Protein AF-A0AB38J8Q4-F1 (afdb_monomer_lite)

pLDDT: mean 81.83, std 15.26, range [42.69, 96.56]

Structure (mmCIF, N/CA/C/O backbone):
data_AF-A0AB38J8Q4-F1
#
_entry.id   AF-A0AB38J8Q4-F1
#
loop_
_atom_site.group_PDB
_atom_site.id
_atom_site.type_symbol
_atom_site.label_atom_id
_atom_site.label_alt_id
_atom_site.label_comp_id
_atom_site.label_asym_id
_atom_site.label_entity_id
_atom_site.label_seq_id
_ato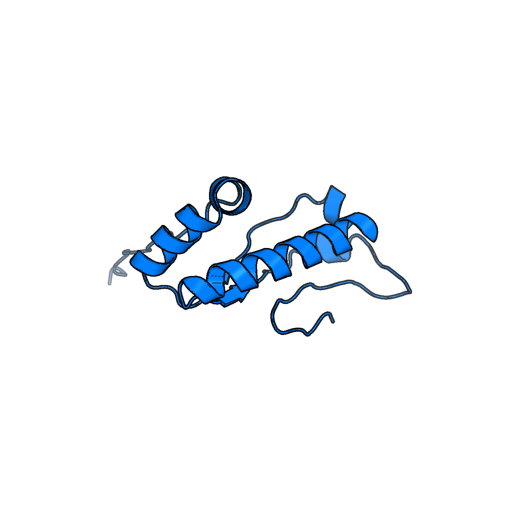m_site.pdbx_PDB_ins_code
_atom_site.Cartn_x
_atom_site.Cartn_y
_atom_site.Cartn_z
_atom_site.occupancy
_atom_site.B_iso_or_equiv
_atom_site.auth_seq_id
_atom_site.auth_comp_id
_atom_site.auth_asym_id
_atom_site.auth_atom_id
_atom_site.pdbx_PDB_model_num
ATOM 1 N N . MET A 1 1 ? -22.258 29.127 -1.000 1.00 45.91 1 MET A N 1
ATOM 2 C CA . MET A 1 1 ? -22.391 27.799 -0.369 1.00 45.91 1 MET A CA 1
ATOM 3 C C . MET A 1 1 ? -20.975 27.291 -0.138 1.00 45.91 1 MET A C 1
ATOM 5 O O . MET A 1 1 ? -20.282 27.046 -1.113 1.00 45.91 1 MET A O 1
ATOM 9 N N . ALA A 1 2 ? -20.493 27.307 1.106 1.00 46.28 2 ALA A N 1
ATOM 10 C CA . ALA A 1 2 ? -19.148 26.841 1.448 1.00 46.28 2 ALA A CA 1
ATOM 11 C C . ALA A 1 2 ? -19.203 25.328 1.688 1.00 46.28 2 ALA A C 1
ATOM 13 O O . ALA A 1 2 ? -20.096 24.864 2.397 1.00 46.28 2 ALA A O 1
ATOM 14 N N . LEU A 1 3 ? -18.298 24.567 1.073 1.00 42.69 3 LEU A N 1
ATOM 15 C CA . LEU A 1 3 ? -18.149 23.148 1.389 1.00 42.69 3 LEU A CA 1
ATOM 16 C C . LEU A 1 3 ? -17.644 23.026 2.838 1.00 42.69 3 LEU A C 1
ATOM 18 O O . LEU A 1 3 ? -16.772 23.805 3.230 1.00 42.69 3 LEU A O 1
ATOM 22 N N . PRO A 1 4 ? -18.165 22.094 3.652 1.00 49.19 4 PRO A N 1
ATOM 23 C CA . PRO A 1 4 ? -17.611 21.838 4.971 1.00 49.19 4 PRO A CA 1
ATOM 24 C C . PRO A 1 4 ? -16.248 21.156 4.802 1.00 49.19 4 PRO A C 1
ATOM 26 O O . PRO A 1 4 ? -16.168 19.956 4.555 1.00 49.19 4 PRO A O 1
ATOM 29 N N . THR A 1 5 ? -15.158 21.918 4.901 1.00 48.09 5 THR A N 1
ATOM 30 C CA . THR A 1 5 ? -13.800 21.368 4.804 1.00 48.09 5 THR A CA 1
ATOM 31 C C . THR A 1 5 ? -13.376 20.778 6.145 1.00 48.09 5 THR A C 1
ATOM 33 O O . THR A 1 5 ? -12.544 21.332 6.854 1.00 48.09 5 THR A O 1
ATOM 36 N N . ALA A 1 6 ? -13.943 19.630 6.501 1.00 45.16 6 ALA A N 1
ATOM 37 C CA . ALA A 1 6 ? -13.223 18.666 7.320 1.00 45.16 6 ALA A CA 1
ATOM 38 C C . ALA A 1 6 ? -12.622 17.633 6.361 1.00 45.16 6 ALA A C 1
ATOM 40 O O . ALA A 1 6 ? -13.117 16.517 6.238 1.00 45.16 6 ALA A O 1
ATOM 41 N N . SER A 1 7 ? -11.584 18.022 5.614 1.00 43.97 7 SER A N 1
ATOM 42 C CA . SER A 1 7 ? -10.724 17.024 4.985 1.00 43.97 7 SER A CA 1
ATOM 43 C C . SER A 1 7 ? -9.886 16.407 6.099 1.00 43.97 7 SER A C 1
ATOM 45 O O . SER A 1 7 ? -8.936 17.027 6.580 1.00 43.97 7 SER A O 1
ATOM 47 N N . LEU A 1 8 ? -10.244 15.208 6.549 1.00 47.59 8 LEU A N 1
ATOM 48 C CA . LEU A 1 8 ? -9.331 14.415 7.357 1.00 47.59 8 LEU A CA 1
ATOM 49 C C . LEU A 1 8 ? -8.223 13.940 6.407 1.00 47.59 8 LEU A C 1
ATOM 51 O O . LEU A 1 8 ? -8.411 12.982 5.662 1.00 47.59 8 LEU A O 1
ATOM 55 N N . GLN A 1 9 ? -7.090 14.648 6.364 1.00 48.09 9 GLN A N 1
ATOM 56 C CA . GLN A 1 9 ? -5.886 14.121 5.720 1.00 48.09 9 GLN A CA 1
ATOM 57 C C . GLN A 1 9 ? -5.338 12.995 6.596 1.00 48.09 9 GLN A C 1
ATOM 59 O O . GLN A 1 9 ? -4.452 13.198 7.424 1.00 48.09 9 GLN A O 1
ATOM 64 N N . LEU A 1 10 ? -5.893 11.800 6.421 1.00 56.97 10 LEU A N 1
ATOM 65 C CA . LEU A 1 10 ? -5.355 10.586 7.006 1.00 56.97 10 LEU A CA 1
ATOM 66 C C . LEU A 1 10 ? -4.240 10.074 6.093 1.00 56.97 10 LEU A C 1
ATOM 68 O O . LEU A 1 10 ? -4.458 9.250 5.213 1.00 56.97 10 LEU A O 1
ATOM 72 N N . SER A 1 11 ? -3.052 10.648 6.251 1.00 59.28 11 SER A N 1
ATOM 73 C CA . SER A 1 11 ? -1.863 10.167 5.546 1.00 59.28 11 SER A CA 1
ATOM 74 C C . SER A 1 11 ? -1.321 8.981 6.329 1.00 59.28 11 SER A C 1
ATOM 76 O O . SER A 1 11 ?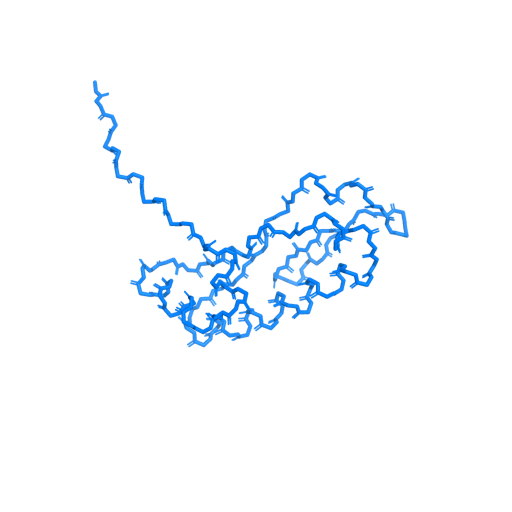 -1.023 9.146 7.510 1.00 59.28 11 SER A O 1
ATOM 78 N N . THR A 1 12 ? -1.155 7.818 5.704 1.00 64.88 12 THR A N 1
ATOM 79 C CA . THR A 1 12 ? -0.342 6.743 6.281 1.00 64.88 12 THR A CA 1
ATOM 80 C C . THR A 1 12 ? 1.123 7.171 6.149 1.00 64.88 12 THR A C 1
ATOM 82 O O . THR A 1 12 ? 1.621 7.262 5.023 1.00 64.88 12 THR A O 1
ATOM 85 N N . PRO A 1 13 ? 1.835 7.518 7.239 1.00 75.31 13 PRO A N 1
ATOM 86 C CA . PRO A 1 13 ? 3.221 7.943 7.116 1.00 75.31 13 PRO A CA 1
ATOM 87 C C . PRO A 1 13 ? 4.046 6.722 6.704 1.00 75.31 13 PRO A C 1
ATOM 89 O O . PRO A 1 13 ? 4.140 5.760 7.464 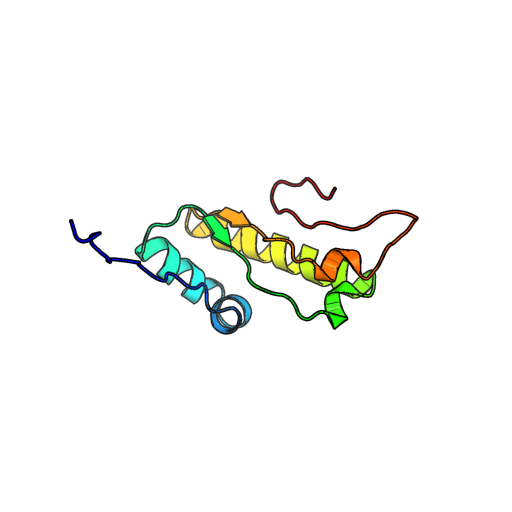1.00 75.31 13 PRO A O 1
ATOM 92 N N . ALA A 1 14 ? 4.630 6.755 5.502 1.00 77.19 14 ALA A N 1
ATOM 93 C CA . ALA A 1 14 ? 5.394 5.637 4.939 1.00 77.19 14 ALA A CA 1
ATOM 94 C C . ALA A 1 14 ? 6.476 5.124 5.897 1.00 77.19 14 ALA A C 1
ATOM 96 O O . ALA A 1 14 ? 6.633 3.918 6.083 1.00 77.19 14 ALA A O 1
ATOM 97 N N . THR A 1 15 ? 7.175 6.055 6.547 1.00 80.75 15 THR A N 1
ATOM 98 C CA . THR A 1 15 ? 8.197 5.766 7.554 1.00 80.75 15 THR A CA 1
ATOM 99 C C . THR A 1 15 ? 7.612 5.049 8.767 1.00 80.75 15 THR A C 1
ATOM 101 O O . THR A 1 15 ? 8.107 3.991 9.124 1.00 80.75 15 THR A O 1
ATOM 104 N N . GLU A 1 16 ? 6.519 5.550 9.350 1.00 86.00 16 GLU A N 1
ATOM 105 C CA . GLU A 1 16 ? 5.892 4.932 10.530 1.00 86.00 16 GLU A CA 1
ATOM 106 C C . GLU A 1 16 ? 5.368 3.524 10.213 1.00 86.00 16 GLU A C 1
ATOM 108 O O . GLU A 1 16 ? 5.558 2.602 10.998 1.00 86.00 16 GLU A O 1
ATOM 113 N N . LEU A 1 17 ? 4.732 3.334 9.052 1.00 88.06 17 LEU A N 1
ATOM 114 C CA . LEU A 1 17 ? 4.255 2.017 8.626 1.00 88.06 17 LEU A CA 1
ATOM 115 C C . LEU A 1 17 ? 5.409 1.028 8.407 1.00 88.06 17 LEU A C 1
ATOM 117 O O . LEU A 1 17 ? 5.269 -0.148 8.726 1.00 88.06 17 LEU A O 1
ATOM 121 N N . SER A 1 18 ? 6.544 1.505 7.891 1.00 84.62 18 SER A N 1
ATOM 122 C CA . SER A 1 18 ? 7.709 0.662 7.605 1.00 84.62 18 SER A CA 1
ATOM 123 C C . SER A 1 18 ? 8.528 0.334 8.856 1.00 84.62 18 SER A C 1
ATOM 125 O O . SER A 1 18 ? 8.960 -0.801 9.027 1.00 84.62 18 SER A O 1
ATOM 127 N N . GLU A 1 19 ? 8.759 1.313 9.731 1.00 88.81 19 GLU A N 1
ATOM 128 C CA . GLU A 1 19 ? 9.607 1.165 10.922 1.00 88.81 19 GLU A CA 1
ATOM 129 C C . GLU A 1 19 ? 8.829 0.604 12.121 1.00 88.81 19 GLU A C 1
ATOM 131 O O . GLU A 1 19 ? 9.381 -0.129 12.946 1.00 88.81 19 GLU A O 1
ATOM 136 N N . HIS A 1 20 ? 7.534 0.920 12.218 1.00 91.19 20 HIS A N 1
ATOM 137 C CA . HIS A 1 20 ? 6.672 0.588 13.352 1.00 91.19 20 HIS A CA 1
ATOM 138 C C . HIS A 1 20 ? 5.293 0.061 12.902 1.00 91.19 20 HIS A C 1
ATOM 140 O O . HIS A 1 20 ? 4.262 0.612 13.301 1.00 91.19 20 HIS A O 1
ATOM 146 N N . PRO A 1 21 ? 5.230 -1.040 12.124 1.00 90.75 21 PRO A N 1
ATOM 147 C CA . PRO A 1 21 ? 3.994 -1.515 11.495 1.00 90.75 21 PRO A CA 1
ATOM 148 C C . PRO A 1 21 ? 2.861 -1.760 12.498 1.00 90.75 21 PRO A C 1
ATOM 150 O O . PRO A 1 21 ? 1.758 -1.264 12.296 1.00 90.75 21 PRO A O 1
ATOM 153 N N . ASN A 1 22 ? 3.133 -2.436 13.620 1.00 93.56 22 ASN A N 1
ATOM 154 C CA . ASN A 1 22 ? 2.120 -2.703 14.650 1.00 93.56 22 ASN A CA 1
ATOM 155 C C . ASN A 1 22 ? 1.525 -1.413 15.236 1.00 93.56 22 ASN A C 1
ATOM 157 O O . ASN A 1 22 ? 0.309 -1.260 15.274 1.00 93.56 22 ASN A O 1
ATOM 161 N N . GLY A 1 23 ? 2.373 -0.465 15.649 1.00 91.00 23 GLY A N 1
ATOM 162 C CA . GLY A 1 23 ? 1.910 0.803 16.222 1.00 91.00 23 GLY A CA 1
ATOM 163 C C . GLY A 1 23 ? 1.192 1.681 15.194 1.00 91.00 23 GLY A C 1
ATOM 164 O O . GLY A 1 23 ? 0.212 2.348 15.520 1.00 91.00 23 GLY A O 1
ATOM 165 N N . SER A 1 24 ? 1.640 1.657 13.936 1.00 91.00 24 SER A N 1
ATOM 166 C CA . SER A 1 24 ? 0.979 2.348 12.826 1.00 91.00 24 SER A CA 1
ATOM 167 C C . SER A 1 24 ? -0.416 1.781 12.551 1.00 91.00 24 SER A C 1
ATOM 169 O O . SER A 1 24 ? -1.381 2.534 12.406 1.00 91.00 24 SER A O 1
ATOM 171 N N . LEU A 1 25 ? -0.542 0.454 12.496 1.00 92.31 25 LEU A N 1
ATOM 172 C CA . LEU A 1 25 ? -1.798 -0.241 12.220 1.00 92.31 25 LEU A CA 1
ATOM 173 C C . LEU A 1 25 ? -2.783 -0.130 13.388 1.00 92.31 25 LEU A C 1
ATOM 175 O O . LEU A 1 25 ? -3.959 0.121 13.150 1.00 92.31 25 LEU A O 1
ATOM 179 N N . GLU A 1 26 ? -2.319 -0.194 14.636 1.00 93.06 26 GLU A N 1
ATOM 180 C CA . GLU A 1 26 ? -3.147 0.048 15.826 1.00 93.06 26 GLU A CA 1
ATOM 181 C C . GLU A 1 26 ? -3.754 1.464 15.826 1.00 93.06 26 GLU A C 1
ATOM 183 O O . GLU A 1 26 ? -4.962 1.648 16.028 1.00 93.06 26 GLU A O 1
ATOM 188 N N . LYS A 1 27 ? -2.933 2.485 15.539 1.00 90.56 27 LYS A N 1
ATOM 189 C CA . LYS A 1 27 ? -3.400 3.877 15.407 1.00 90.56 27 LYS A CA 1
ATOM 190 C C . LYS A 1 27 ? -4.431 4.006 14.292 1.00 90.56 27 LYS A C 1
ATOM 192 O O . LYS A 1 27 ? -5.446 4.673 14.474 1.00 90.56 27 LYS A O 1
ATOM 197 N N . GLN A 1 28 ? -4.188 3.364 13.151 1.00 89.56 28 GLN A N 1
ATOM 198 C CA . GLN A 1 28 ? -5.128 3.381 12.036 1.00 89.56 28 GLN A CA 1
ATOM 199 C C . GLN A 1 28 ? -6.436 2.689 12.417 1.00 89.56 28 GLN A C 1
ATOM 201 O O . GLN A 1 28 ? -7.477 3.318 12.280 1.00 89.56 28 GLN A O 1
ATOM 206 N N . ALA A 1 29 ? -6.405 1.497 13.014 1.00 91.62 29 ALA A N 1
ATOM 207 C CA . ALA A 1 29 ? -7.599 0.799 13.496 1.00 91.62 29 ALA A CA 1
ATOM 208 C C . ALA A 1 29 ? -8.440 1.658 14.456 1.00 91.62 29 ALA A C 1
ATOM 210 O O . ALA A 1 29 ? -9.667 1.638 14.393 1.00 91.62 29 ALA A O 1
ATOM 211 N N . THR A 1 30 ? -7.790 2.484 15.282 1.00 90.62 30 THR A N 1
ATOM 212 C CA . THR A 1 30 ? -8.467 3.431 16.185 1.00 90.62 30 THR A CA 1
ATOM 213 C C . THR A 1 30 ? -9.194 4.558 15.437 1.00 90.62 30 THR A C 1
ATOM 215 O O . THR A 1 30 ? -10.234 5.033 15.890 1.00 90.62 30 THR A O 1
ATOM 218 N N . ILE A 1 31 ? -8.665 4.999 14.292 1.00 88.69 31 ILE A N 1
ATOM 219 C CA . ILE A 1 31 ? -9.265 6.054 13.456 1.00 88.69 31 ILE A CA 1
ATOM 220 C C . ILE A 1 31 ? -10.441 5.508 12.627 1.00 88.69 31 ILE A C 1
ATOM 222 O O . ILE A 1 31 ? -11.370 6.252 12.312 1.00 88.69 31 ILE A O 1
ATOM 226 N N . GLY A 1 32 ? -10.429 4.208 12.322 1.00 86.06 32 GLY A N 1
ATOM 227 C CA . GLY A 1 32 ? -11.535 3.476 11.702 1.00 86.06 32 GLY A CA 1
ATOM 228 C C . GLY A 1 32 ? -11.545 3.315 10.169 1.00 86.06 32 GLY A C 1
ATOM 229 O O . GLY A 1 32 ? -12.638 3.117 9.632 1.00 86.06 32 GLY A O 1
ATOM 230 N N . PRO A 1 33 ? -10.422 3.373 9.418 1.00 88.44 33 PRO A N 1
ATOM 231 C CA . PRO A 1 33 ? -10.416 2.837 8.066 1.00 88.44 33 PRO A CA 1
ATOM 232 C C . PRO A 1 33 ? -10.567 1.309 8.110 1.00 88.44 33 PRO A C 1
ATOM 234 O O . PRO A 1 33 ? -10.208 0.660 9.088 1.00 88.44 33 PRO A O 1
ATOM 237 N N . THR A 1 34 ? -11.054 0.722 7.021 1.00 89.62 34 THR A N 1
ATOM 238 C CA . THR A 1 34 ? -11.047 -0.739 6.815 1.00 89.62 34 THR A CA 1
ATOM 239 C C . THR A 1 34 ? -9.831 -1.211 6.020 1.00 89.62 34 THR A C 1
ATOM 241 O O . THR A 1 34 ? -9.466 -2.386 6.076 1.00 89.62 34 THR A O 1
ATOM 244 N N . THR A 1 35 ? -9.213 -0.298 5.267 1.00 89.94 35 THR A N 1
ATOM 245 C CA . THR A 1 35 ? -8.088 -0.571 4.370 1.00 89.94 35 THR A CA 1
ATOM 246 C C . THR A 1 35 ? -7.007 0.482 4.556 1.00 89.94 35 THR A C 1
ATOM 248 O O . THR A 1 35 ? -7.284 1.682 4.518 1.00 89.94 35 THR A O 1
ATOM 251 N N . VAL A 1 36 ? -5.777 0.022 4.755 1.00 90.00 36 VAL A N 1
ATOM 252 C CA . VAL A 1 36 ? -4.565 0.834 4.854 1.00 90.00 36 VAL A CA 1
ATOM 253 C C . VAL A 1 36 ? -3.813 0.736 3.538 1.00 90.00 36 VAL A C 1
ATOM 255 O O . VAL A 1 36 ? -3.512 -0.359 3.078 1.00 90.00 36 VAL A O 1
ATOM 258 N N . ILE A 1 37 ? -3.484 1.872 2.931 1.00 88.12 37 ILE A N 1
ATOM 259 C CA . ILE A 1 37 ? -2.697 1.872 1.699 1.00 88.12 37 ILE A CA 1
ATOM 260 C C . ILE A 1 37 ? -1.216 1.933 2.058 1.00 88.12 37 ILE A C 1
ATOM 262 O O . ILE A 1 37 ? -0.769 2.912 2.655 1.00 88.12 37 ILE A O 1
ATOM 266 N N . ASP A 1 38 ? -0.462 0.907 1.672 1.00 87.19 38 ASP A N 1
ATOM 267 C CA . ASP A 1 38 ? 0.993 0.918 1.690 1.00 87.19 38 ASP A CA 1
ATOM 268 C C . ASP A 1 38 ? 1.495 1.993 0.712 1.00 87.19 38 ASP A C 1
ATOM 270 O O . ASP A 1 38 ? 1.264 1.904 -0.503 1.00 87.19 38 ASP A O 1
ATOM 274 N N . PRO A 1 39 ? 2.116 3.064 1.226 1.00 79.06 39 PRO A N 1
ATOM 275 C CA . PRO A 1 39 ? 2.440 4.225 0.421 1.00 79.06 39 PRO A CA 1
ATOM 276 C C . PRO A 1 39 ? 3.745 4.034 -0.361 1.00 79.06 39 PRO A C 1
ATOM 278 O O . PRO A 1 39 ? 4.565 3.175 -0.049 1.00 79.06 39 PRO A O 1
ATOM 281 N N . TYR A 1 40 ? 3.912 4.897 -1.368 1.00 73.38 40 TYR A N 1
ATOM 282 C CA . TYR A 1 40 ? 5.096 5.150 -2.195 1.00 73.38 40 TYR A CA 1
ATOM 283 C C . TYR A 1 40 ? 6.361 4.338 -1.873 1.00 73.38 40 TYR A C 1
ATOM 285 O O . TYR A 1 40 ? 6.997 4.486 -0.828 1.00 73.38 40 TYR A O 1
ATOM 293 N N . VAL A 1 41 ? 6.799 3.576 -2.870 1.00 78.38 41 VAL A N 1
ATOM 294 C CA . VAL A 1 41 ? 8.095 2.896 -2.886 1.00 78.38 41 VAL A CA 1
ATOM 295 C C . VAL A 1 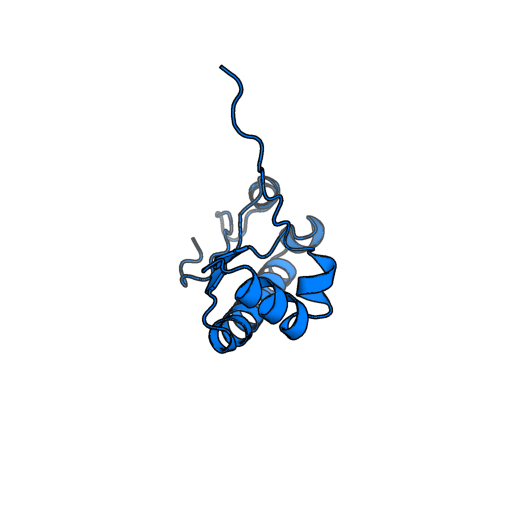41 ? 9.084 3.659 -3.762 1.00 78.38 41 VAL A C 1
ATOM 297 O O . VAL A 1 41 ? 8.706 4.223 -4.789 1.00 78.38 41 VAL A O 1
ATOM 300 N N . LEU A 1 42 ? 10.360 3.655 -3.366 1.00 83.88 42 LEU A N 1
ATOM 301 C CA . LEU A 1 42 ? 11.443 4.258 -4.145 1.00 83.88 42 LEU A CA 1
ATOM 302 C C . LEU A 1 42 ? 11.527 3.632 -5.544 1.00 83.88 42 LEU A C 1
ATOM 304 O O . LEU A 1 42 ? 11.474 2.405 -5.678 1.00 83.88 42 LEU A O 1
ATOM 308 N N . VAL A 1 43 ? 11.699 4.474 -6.568 1.00 87.56 43 VAL A N 1
ATOM 309 C CA . VAL A 1 43 ? 11.766 4.068 -7.984 1.00 87.56 43 VAL A CA 1
ATOM 310 C C . VAL A 1 43 ? 12.794 2.961 -8.190 1.00 87.56 43 VAL A C 1
ATOM 312 O O . VAL A 1 43 ? 12.515 1.985 -8.876 1.00 87.56 43 VAL A O 1
ATOM 315 N N . GLU A 1 44 ? 13.963 3.061 -7.563 1.00 87.31 44 GLU A N 1
ATOM 316 C CA . GLU A 1 44 ? 15.073 2.122 -7.734 1.00 87.31 44 GLU A CA 1
ATOM 317 C C . GLU A 1 44 ? 14.679 0.686 -7.364 1.00 87.31 44 GLU A C 1
ATOM 319 O O . GLU A 1 44 ? 15.132 -0.265 -8.003 1.00 87.31 44 GLU A O 1
ATOM 324 N N . ARG A 1 45 ? 13.777 0.524 -6.385 1.00 87.06 45 ARG A N 1
ATOM 325 C CA . ARG A 1 45 ? 13.241 -0.784 -5.980 1.00 87.06 45 ARG A CA 1
ATOM 326 C C . ARG A 1 45 ? 12.236 -1.350 -6.988 1.00 87.06 45 ARG A C 1
ATOM 328 O O . ARG A 1 45 ? 11.969 -2.542 -6.968 1.00 87.06 45 ARG A O 1
ATOM 335 N N . ARG A 1 46 ? 11.698 -0.529 -7.893 1.00 88.31 46 ARG A N 1
ATOM 336 C CA . ARG A 1 46 ? 10.775 -0.944 -8.964 1.00 88.31 46 ARG A CA 1
ATOM 337 C C . ARG A 1 46 ? 11.471 -1.296 -10.279 1.00 88.31 46 ARG A C 1
ATOM 339 O O . ARG A 1 46 ? 10.846 -1.912 -11.135 1.00 88.31 46 ARG A O 1
ATOM 346 N N . LEU A 1 47 ? 12.745 -0.937 -10.454 1.00 90.62 47 LEU A N 1
ATOM 347 C CA . LEU A 1 47 ? 13.451 -1.103 -11.733 1.00 90.62 47 LEU A CA 1
ATOM 348 C C . LEU A 1 47 ? 14.013 -2.509 -11.976 1.00 90.62 47 LEU A C 1
ATOM 350 O O . LEU A 1 47 ? 14.465 -2.799 -13.081 1.00 90.62 47 LEU A O 1
ATOM 354 N N . ASN A 1 48 ? 14.016 -3.384 -10.969 1.00 89.62 48 ASN A N 1
ATOM 355 C CA . ASN A 1 48 ? 14.529 -4.744 -11.104 1.00 89.62 48 ASN A CA 1
ATOM 356 C C . ASN A 1 48 ? 13.633 -5.768 -10.392 1.00 89.62 48 ASN A C 1
ATOM 358 O O . ASN A 1 48 ? 12.902 -5.435 -9.461 1.00 89.62 48 ASN A O 1
ATOM 362 N N . GLN A 1 49 ? 13.709 -7.024 -10.835 1.00 89.56 49 GLN A N 1
ATOM 363 C CA . GLN A 1 49 ? 12.824 -8.096 -10.376 1.00 89.56 49 GLN A CA 1
ATOM 364 C C . GLN A 1 49 ? 12.994 -8.421 -8.887 1.00 89.56 49 GLN A C 1
ATOM 366 O O . GLN A 1 49 ? 12.008 -8.731 -8.226 1.00 89.56 49 GLN A O 1
ATOM 371 N N . VAL A 1 50 ? 14.218 -8.317 -8.357 1.00 91.00 50 VAL A N 1
ATOM 372 C CA . VAL A 1 50 ? 14.498 -8.559 -6.933 1.00 91.00 50 VAL A CA 1
ATOM 373 C C . VAL A 1 50 ? 13.787 -7.516 -6.078 1.00 91.00 50 VAL A C 1
ATOM 375 O O . VAL A 1 50 ? 13.048 -7.876 -5.174 1.00 91.00 50 VAL A O 1
ATOM 378 N N . GLY A 1 51 ? 13.919 -6.233 -6.417 1.00 90.19 51 GLY A N 1
ATOM 379 C CA . GLY A 1 51 ? 13.248 -5.163 -5.682 1.00 90.19 51 GLY A CA 1
ATOM 380 C C . GLY A 1 51 ? 11.720 -5.258 -5.745 1.00 90.19 51 GLY A C 1
ATOM 381 O O . GLY A 1 51 ? 11.051 -5.017 -4.744 1.00 90.19 51 GLY A O 1
ATOM 382 N N . VAL A 1 52 ? 11.150 -5.673 -6.885 1.00 89.69 52 VAL A N 1
ATOM 383 C CA . VAL A 1 52 ? 9.700 -5.915 -6.994 1.00 89.69 52 VAL A CA 1
ATOM 384 C C . VAL A 1 52 ? 9.261 -7.067 -6.085 1.00 89.69 52 VAL A C 1
ATOM 386 O O . VAL A 1 52 ? 8.229 -6.941 -5.427 1.00 89.69 52 VAL A O 1
ATOM 389 N N . ALA A 1 53 ? 10.040 -8.151 -6.015 1.00 89.75 53 ALA A N 1
ATOM 390 C CA . ALA A 1 53 ? 9.766 -9.269 -5.113 1.00 89.75 53 ALA A CA 1
ATOM 391 C C . ALA A 1 53 ? 9.848 -8.845 -3.636 1.00 89.75 53 ALA A C 1
ATOM 393 O O . ALA A 1 53 ? 8.930 -9.125 -2.878 1.00 89.75 53 ALA A O 1
ATOM 394 N N . GLU A 1 54 ? 10.861 -8.066 -3.248 1.00 90.62 54 GLU A N 1
ATOM 395 C CA . GLU A 1 54 ? 10.987 -7.543 -1.878 1.00 90.62 54 GLU A CA 1
ATOM 396 C C . GLU A 1 54 ? 9.805 -6.649 -1.467 1.00 90.62 54 GLU A C 1
ATOM 398 O O . GLU A 1 54 ? 9.403 -6.624 -0.302 1.00 90.62 54 GLU A O 1
ATOM 403 N N . ILE A 1 55 ? 9.239 -5.883 -2.409 1.00 88.88 55 ILE A N 1
ATOM 404 C CA . ILE A 1 55 ? 8.034 -5.088 -2.141 1.00 88.88 55 ILE A CA 1
ATOM 405 C C . ILE A 1 55 ? 6.826 -6.009 -1.941 1.00 88.88 55 ILE A C 1
ATOM 407 O O . ILE A 1 55 ? 6.044 -5.757 -1.028 1.00 88.88 55 ILE A O 1
ATOM 411 N N . ALA A 1 56 ? 6.681 -7.059 -2.755 1.00 89.38 56 ALA A N 1
ATOM 412 C CA . ALA A 1 56 ? 5.604 -8.037 -2.607 1.00 89.38 56 ALA A CA 1
ATOM 413 C C . ALA A 1 56 ? 5.676 -8.757 -1.248 1.00 89.38 56 ALA A C 1
ATOM 415 O O . ALA A 1 56 ? 4.701 -8.735 -0.505 1.00 89.38 56 ALA A O 1
ATOM 416 N N . ASP A 1 57 ? 6.852 -9.260 -0.861 1.00 90.50 57 ASP A N 1
ATOM 417 C CA . ASP A 1 57 ? 7.057 -9.937 0.429 1.00 90.50 57 ASP A CA 1
ATOM 418 C C . ASP A 1 57 ? 6.714 -9.022 1.620 1.00 90.50 57 ASP A C 1
ATOM 420 O O . ASP A 1 57 ? 6.118 -9.443 2.619 1.00 90.50 57 ASP A O 1
ATOM 424 N N . ARG A 1 58 ? 7.068 -7.731 1.518 1.00 89.25 58 ARG A N 1
ATOM 425 C CA . ARG A 1 58 ? 6.695 -6.730 2.526 1.00 89.25 58 ARG A CA 1
ATOM 426 C C . ARG A 1 58 ? 5.182 -6.539 2.598 1.00 89.25 58 ARG A C 1
ATOM 428 O O . ARG A 1 58 ? 4.659 -6.414 3.704 1.00 89.25 58 ARG A O 1
ATOM 435 N N . LEU A 1 59 ? 4.499 -6.472 1.455 1.00 90.56 59 LEU A N 1
ATOM 436 C CA . LEU A 1 59 ? 3.044 -6.313 1.401 1.00 90.56 59 LEU A CA 1
ATOM 437 C C . LEU A 1 59 ? 2.332 -7.511 2.032 1.00 90.56 59 LEU A C 1
ATOM 439 O O . LEU A 1 59 ? 1.432 -7.298 2.841 1.00 90.56 59 LEU A O 1
ATOM 443 N N . ASP A 1 60 ? 2.781 -8.733 1.743 1.00 91.81 60 ASP A N 1
ATOM 444 C CA . ASP A 1 60 ? 2.232 -9.955 2.342 1.00 91.81 60 ASP A CA 1
ATOM 445 C C . ASP A 1 60 ? 2.408 -9.947 3.866 1.00 91.81 60 ASP A C 1
ATOM 447 O O . ASP A 1 60 ? 1.446 -10.115 4.617 1.00 91.81 60 ASP A O 1
ATOM 451 N N . THR A 1 61 ? 3.616 -9.623 4.338 1.00 91.81 61 THR A N 1
ATOM 452 C CA . THR A 1 61 ? 3.900 -9.494 5.777 1.00 91.81 61 THR A CA 1
ATOM 453 C C . THR A 1 61 ? 3.000 -8.444 6.434 1.00 91.81 61 THR A C 1
ATOM 455 O O . THR A 1 61 ? 2.470 -8.644 7.528 1.00 91.81 61 THR A O 1
ATOM 458 N N . LEU A 1 62 ? 2.816 -7.295 5.782 1.00 91.75 62 LEU A N 1
ATOM 459 C CA . LEU A 1 62 ? 2.009 -6.211 6.327 1.00 91.75 62 LEU A CA 1
ATOM 460 C C . LEU A 1 62 ? 0.516 -6.568 6.347 1.00 91.75 62 LEU A C 1
ATOM 462 O O . LEU A 1 62 ? -0.174 -6.207 7.301 1.00 91.75 62 LEU A O 1
ATOM 466 N N . ALA A 1 63 ? 0.030 -7.300 5.343 1.00 92.62 63 ALA A N 1
ATOM 467 C CA . ALA A 1 63 ? -1.336 -7.806 5.292 1.00 92.62 63 ALA A CA 1
ATOM 468 C C . ALA A 1 63 ? -1.626 -8.776 6.449 1.00 92.62 63 ALA A C 1
ATOM 470 O O . ALA A 1 63 ? -2.668 -8.655 7.097 1.00 92.62 63 ALA A O 1
ATOM 471 N N . GLU A 1 64 ? -0.689 -9.672 6.775 1.00 93.50 64 GLU A N 1
ATOM 472 C CA . GLU A 1 64 ? -0.809 -10.567 7.934 1.00 93.50 64 GLU A CA 1
ATOM 473 C C . GLU A 1 64 ? -0.912 -9.788 9.251 1.00 93.50 64 GLU A C 1
ATOM 475 O O . GLU A 1 64 ? -1.790 -10.059 10.074 1.00 93.50 64 GLU A O 1
ATOM 480 N N . VAL A 1 65 ? -0.056 -8.779 9.446 1.00 94.25 65 VAL A N 1
ATOM 481 C CA . VAL A 1 65 ? -0.093 -7.942 10.654 1.00 94.25 65 VAL A CA 1
ATOM 482 C C . VAL A 1 65 ? -1.391 -7.137 10.717 1.00 94.25 65 VAL A C 1
ATOM 484 O O . VAL A 1 65 ? -2.033 -7.087 11.766 1.00 94.25 65 VAL A O 1
ATOM 487 N N . ALA A 1 66 ? -1.823 -6.536 9.610 1.00 92.94 66 ALA A N 1
ATOM 488 C CA . ALA A 1 66 ? -3.054 -5.752 9.548 1.00 92.94 66 ALA A CA 1
ATOM 489 C C . ALA A 1 66 ? -4.299 -6.582 9.878 1.00 92.94 66 ALA A C 1
ATOM 491 O O . ALA A 1 66 ? -5.177 -6.099 10.600 1.00 92.94 66 ALA A O 1
ATOM 492 N N . ALA A 1 67 ? -4.334 -7.850 9.458 1.00 95.12 67 ALA A N 1
ATOM 493 C CA . ALA A 1 67 ? -5.424 -8.762 9.784 1.00 95.12 67 ALA A CA 1
ATOM 494 C C . ALA A 1 67 ? -5.610 -8.936 11.305 1.00 95.12 67 ALA A C 1
ATOM 496 O O . ALA A 1 67 ? -6.743 -9.081 11.767 1.00 95.12 67 ALA A O 1
ATOM 497 N N . THR A 1 68 ? -4.538 -8.836 12.104 1.00 96.56 68 THR A N 1
ATOM 498 C CA . THR A 1 68 ? -4.624 -8.894 13.580 1.00 96.56 68 THR A CA 1
ATOM 499 C C . THR A 1 68 ? -5.384 -7.713 14.194 1.00 96.56 68 THR A C 1
ATOM 501 O O . THR A 1 68 ? -5.940 -7.838 15.284 1.00 96.56 68 THR A O 1
ATOM 504 N N . PHE A 1 69 ? -5.476 -6.594 13.470 1.00 94.88 69 PHE A N 1
ATOM 505 C CA . PHE A 1 69 ? -6.225 -5.395 13.849 1.00 94.88 69 PHE A CA 1
ATOM 506 C C . PHE A 1 69 ? -7.593 -5.298 13.152 1.00 94.88 69 PHE A C 1
ATOM 508 O O . PHE A 1 69 ? -8.277 -4.285 13.284 1.00 94.88 69 PHE A O 1
ATOM 515 N N . GLY A 1 70 ? -8.001 -6.325 12.395 1.00 94.44 70 GLY A N 1
ATOM 516 C CA . GLY A 1 70 ? -9.219 -6.287 11.577 1.00 94.44 70 GLY A CA 1
ATOM 517 C C . GLY A 1 70 ? -9.117 -5.354 10.365 1.00 94.44 70 GLY A C 1
ATOM 518 O O . GLY A 1 70 ? -10.141 -4.943 9.820 1.00 94.44 70 GLY A O 1
ATOM 519 N N . LEU A 1 71 ? -7.894 -5.009 9.957 1.00 93.69 71 LEU A N 1
ATOM 520 C CA . LEU A 1 71 ? -7.605 -4.167 8.805 1.00 93.69 71 LEU A CA 1
ATOM 521 C C . LEU A 1 71 ? -7.195 -5.017 7.603 1.00 93.69 71 LEU A C 1
ATOM 523 O O . LEU A 1 71 ? -6.627 -6.098 7.737 1.00 93.69 71 LEU A O 1
ATOM 527 N N . THR A 1 72 ? -7.432 -4.471 6.417 1.00 93.25 72 THR A N 1
ATOM 528 C CA . THR A 1 72 ? -6.775 -4.900 5.178 1.00 93.25 72 THR A CA 1
ATOM 529 C C . THR A 1 72 ? -5.657 -3.921 4.839 1.00 93.25 72 THR A C 1
ATOM 531 O O . THR A 1 72 ? -5.718 -2.750 5.216 1.00 93.25 72 THR A O 1
ATOM 534 N N . VAL A 1 73 ? -4.634 -4.385 4.131 1.00 90.06 73 VAL A N 1
ATOM 535 C CA . VAL A 1 73 ? -3.604 -3.528 3.530 1.00 90.06 73 VAL A CA 1
ATOM 536 C C . VAL A 1 73 ? -3.718 -3.669 2.032 1.00 90.06 73 VAL A C 1
ATOM 538 O O . VAL A 1 73 ? -4.007 -4.769 1.590 1.00 90.06 73 VAL A O 1
ATOM 541 N N . ASP A 1 74 ? -3.485 -2.599 1.280 1.00 88.38 74 ASP A N 1
ATOM 542 C CA . ASP A 1 74 ? -3.345 -2.669 -0.172 1.00 88.38 74 ASP A CA 1
ATOM 543 C C . ASP A 1 74 ? -2.278 -1.703 -0.696 1.00 88.38 74 ASP A C 1
ATOM 545 O O . ASP A 1 74 ? -1.801 -0.842 0.039 1.00 88.38 74 ASP A O 1
ATOM 549 N N . HIS A 1 75 ? -1.888 -1.830 -1.961 1.00 86.25 75 HIS A N 1
ATOM 550 C CA . HIS A 1 75 ? -0.886 -0.982 -2.599 1.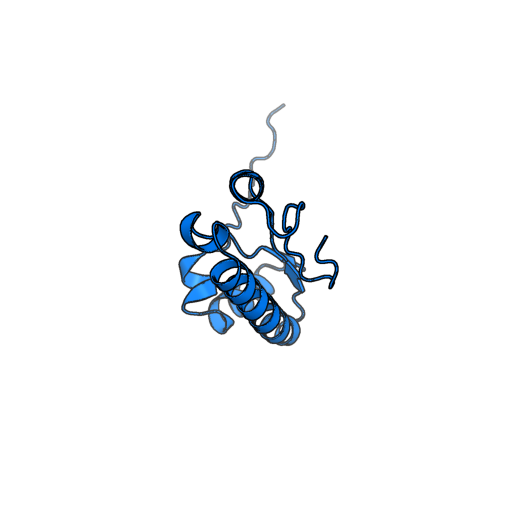00 86.25 75 HIS A CA 1
ATOM 551 C C . HIS A 1 75 ? -1.509 -0.130 -3.708 1.00 86.25 75 HIS A C 1
ATOM 553 O O . HIS A 1 75 ? -2.305 -0.624 -4.499 1.00 86.25 75 HIS A O 1
ATOM 559 N N . HIS A 1 76 ? -1.118 1.145 -3.811 1.00 84.50 76 HIS A N 1
ATOM 560 C CA . HIS A 1 76 ? -1.509 1.969 -4.956 1.00 84.50 76 HIS A CA 1
ATOM 561 C C . HIS A 1 76 ? -0.349 2.109 -5.935 1.00 84.50 76 HIS A C 1
ATOM 563 O O . HIS A 1 76 ? 0.742 2.564 -5.594 1.00 84.50 76 HIS A O 1
ATOM 569 N N . ASN A 1 77 ? -0.607 1.724 -7.175 1.00 82.75 77 ASN A N 1
ATOM 570 C CA . ASN A 1 77 ? 0.393 1.728 -8.225 1.00 82.75 77 ASN A CA 1
ATOM 571 C C . ASN A 1 77 ? 0.710 3.155 -8.692 1.00 82.75 77 ASN A C 1
ATOM 573 O O . ASN A 1 77 ? -0.174 4.006 -8.832 1.00 82.75 77 ASN A O 1
ATOM 577 N N . HIS A 1 78 ? 1.982 3.412 -8.982 1.00 86.19 78 HIS A N 1
ATOM 578 C CA . HIS A 1 78 ? 2.452 4.689 -9.520 1.00 86.19 78 HIS A CA 1
ATOM 579 C C . HIS A 1 78 ? 2.854 4.573 -10.994 1.00 86.19 78 HIS A C 1
ATOM 581 O O . HIS A 1 78 ? 3.242 3.510 -11.472 1.00 86.19 78 HIS A O 1
ATOM 587 N N . ALA A 1 79 ? 2.895 5.707 -11.705 1.00 87.25 79 ALA A N 1
ATOM 588 C CA . ALA A 1 79 ? 3.392 5.763 -13.085 1.00 87.25 79 ALA A CA 1
ATOM 589 C C . ALA A 1 79 ? 4.825 5.207 -13.239 1.00 87.25 79 ALA A C 1
ATOM 591 O O . ALA A 1 79 ? 5.190 4.730 -14.309 1.00 87.25 79 ALA A O 1
ATOM 592 N N . GLN A 1 80 ? 5.625 5.227 -12.167 1.00 86.44 80 GLN A N 1
ATOM 593 C CA . GLN A 1 80 ? 6.982 4.675 -12.148 1.00 86.44 80 GLN A CA 1
ATOM 594 C C . GLN A 1 80 ? 7.043 3.162 -12.421 1.00 86.44 80 GLN A C 1
ATOM 596 O O . GLN A 1 80 ? 8.070 2.664 -12.865 1.00 86.44 80 GLN A O 1
ATOM 601 N N . GLU A 1 81 ? 5.957 2.422 -12.199 1.00 87.31 81 GLU A N 1
ATOM 602 C CA . GLU A 1 81 ? 5.895 0.978 -12.475 1.00 87.31 81 GLU A CA 1
ATOM 603 C C . GLU A 1 81 ? 5.865 0.663 -13.973 1.00 87.31 81 GLU A C 1
ATOM 605 O O . GLU A 1 81 ? 6.154 -0.457 -14.381 1.00 87.31 81 GLU A O 1
ATOM 610 N N . LEU A 1 82 ? 5.602 1.674 -14.805 1.00 89.94 82 LEU A N 1
ATOM 611 C CA . LEU A 1 82 ? 5.689 1.581 -16.260 1.00 89.94 82 LEU A CA 1
ATOM 612 C C . LEU A 1 82 ? 7.112 1.828 -16.792 1.00 89.94 82 LEU A C 1
ATOM 614 O O . LEU A 1 82 ? 7.342 1.722 -17.996 1.00 89.94 82 LEU A O 1
ATOM 618 N N . LEU A 1 83 ? 8.075 2.178 -15.929 1.00 90.19 83 LEU A N 1
ATOM 619 C CA . LEU A 1 83 ? 9.456 2.468 -16.339 1.00 90.19 83 LEU A CA 1
ATOM 620 C C . LEU A 1 83 ? 10.281 1.204 -16.607 1.00 90.19 83 LEU A C 1
ATOM 622 O O . LEU A 1 83 ? 11.304 1.281 -17.286 1.00 90.19 83 LEU A O 1
ATOM 626 N N . ALA A 1 84 ? 9.850 0.054 -16.087 1.00 88.62 84 ALA A N 1
ATOM 627 C CA . ALA A 1 84 ? 10.512 -1.229 -16.277 1.00 88.62 84 ALA A CA 1
ATOM 628 C C . ALA A 1 84 ? 9.499 -2.290 -16.709 1.00 88.62 84 ALA A C 1
ATOM 630 O O . ALA A 1 84 ? 8.388 -2.355 -16.189 1.00 88.62 84 ALA A O 1
ATOM 631 N N . SER A 1 85 ? 9.903 -3.135 -17.656 1.00 90.69 85 SER A N 1
ATOM 632 C CA . SER A 1 85 ? 9.139 -4.313 -18.063 1.00 90.69 85 SER A CA 1
ATOM 633 C C . SER A 1 85 ? 9.972 -5.569 -17.835 1.00 90.69 85 SER A C 1
ATOM 635 O O . SER A 1 85 ? 11.197 -5.554 -17.965 1.00 90.69 85 SER A O 1
ATOM 637 N N . PHE A 1 86 ? 9.294 -6.653 -17.486 1.00 86.75 86 PHE A N 1
ATOM 638 C CA . PHE A 1 86 ? 9.868 -7.960 -17.207 1.00 86.75 86 PHE A CA 1
ATOM 639 C C . PHE A 1 86 ? 9.137 -8.977 -18.072 1.00 86.75 86 PHE A C 1
ATOM 641 O O . PHE A 1 86 ? 7.911 -8.975 -18.106 1.00 86.75 86 PHE A O 1
ATOM 648 N N . GLU A 1 87 ? 9.873 -9.823 -18.793 1.00 89.12 87 GLU A N 1
ATOM 649 C CA . GLU A 1 87 ? 9.282 -10.902 -19.608 1.00 89.12 87 GLU A CA 1
ATOM 650 C C . GLU A 1 87 ? 8.206 -10.409 -20.604 1.00 89.12 87 GLU A C 1
ATOM 652 O O . GLU A 1 87 ? 7.293 -11.141 -20.972 1.00 89.12 87 GLU A O 1
ATOM 657 N N . GLY A 1 88 ? 8.319 -9.155 -21.062 1.00 87.69 88 GLY A N 1
ATOM 658 C CA . GLY A 1 88 ? 7.380 -8.536 -22.003 1.00 87.69 88 GLY A CA 1
ATOM 659 C C . GLY A 1 88 ? 6.153 -7.861 -21.374 1.00 87.69 88 GLY A C 1
ATOM 660 O O . GLY A 1 88 ? 5.306 -7.383 -22.125 1.00 87.69 88 GLY A O 1
ATOM 661 N N . GLY A 1 89 ? 6.059 -7.778 -20.041 1.00 87.44 89 GLY A N 1
ATOM 662 C CA . GLY A 1 89 ? 4.957 -7.125 -19.322 1.00 87.44 89 GLY A CA 1
ATOM 663 C C . GLY A 1 89 ? 5.412 -6.151 -18.230 1.00 87.44 89 GLY A C 1
ATOM 664 O O . GLY A 1 89 ? 6.557 -6.178 -17.781 1.00 87.44 89 GLY A O 1
ATOM 665 N N . TYR A 1 90 ? 4.507 -5.272 -17.802 1.00 88.88 90 TYR A N 1
ATOM 666 C CA . TYR A 1 90 ? 4.674 -4.471 -16.583 1.00 88.88 90 TYR A CA 1
ATOM 667 C C . TYR A 1 90 ? 4.241 -5.297 -15.370 1.00 88.88 90 TYR A C 1
ATOM 669 O O . TYR A 1 90 ? 3.516 -6.272 -15.533 1.00 88.88 90 TYR A O 1
ATOM 677 N N . ARG A 1 91 ? 4.684 -4.930 -14.164 1.00 86.25 91 ARG A N 1
ATOM 678 C CA . ARG A 1 91 ? 4.282 -5.629 -12.935 1.00 86.25 91 ARG A CA 1
ATOM 679 C C . ARG A 1 91 ? 3.559 -4.691 -11.990 1.00 86.25 91 ARG A C 1
ATOM 681 O O . ARG A 1 91 ? 4.183 -3.798 -11.412 1.00 86.25 91 ARG A O 1
ATOM 688 N N . PHE A 1 92 ? 2.275 -4.958 -11.789 1.00 86.06 92 PHE A N 1
ATOM 689 C CA . PHE A 1 92 ? 1.476 -4.304 -10.764 1.00 86.06 92 PHE A CA 1
ATOM 690 C C . PHE A 1 92 ? 1.396 -5.197 -9.526 1.00 86.06 92 PHE A C 1
ATOM 692 O O . PHE A 1 92 ? 1.303 -6.421 -9.617 1.00 86.06 92 PHE A O 1
ATOM 699 N N . LEU A 1 93 ? 1.482 -4.574 -8.352 1.00 84.69 93 LEU A N 1
ATOM 700 C CA . LEU A 1 93 ? 1.294 -5.261 -7.077 1.00 84.69 93 LEU A CA 1
ATOM 701 C C . LEU A 1 93 ? -0.096 -4.967 -6.538 1.00 84.69 93 LEU A C 1
ATOM 703 O O . LEU A 1 93 ? -0.541 -3.824 -6.604 1.00 84.69 93 LEU A O 1
ATOM 707 N N . SER A 1 94 ? -0.712 -6.006 -5.990 1.00 77.81 94 SER A N 1
ATOM 708 C CA . SER A 1 94 ? -1.972 -5.972 -5.265 1.00 77.81 94 SER A CA 1
ATOM 709 C C . SER A 1 94 ? -1.919 -7.038 -4.177 1.00 77.81 94 SER A C 1
ATOM 711 O O . SER A 1 94 ? -1.322 -8.101 -4.364 1.00 77.81 94 SER A O 1
ATOM 713 N N . THR A 1 95 ? -2.549 -6.748 -3.049 1.00 71.88 95 THR A N 1
ATOM 714 C CA . THR A 1 95 ? -2.666 -7.663 -1.901 1.00 71.88 95 THR A CA 1
ATOM 715 C C . THR A 1 95 ? -3.850 -8.627 -2.022 1.00 71.88 95 THR A C 1
ATOM 717 O O . THR A 1 95 ? -3.931 -9.609 -1.290 1.00 71.88 95 THR A O 1
ATOM 720 N N . ASP A 1 96 ? -4.750 -8.411 -2.990 1.00 67.06 96 ASP A N 1
ATOM 721 C CA . ASP A 1 96 ? -5.880 -9.306 -3.288 1.00 67.06 96 ASP A CA 1
ATOM 722 C C . ASP A 1 96 ? -5.469 -10.595 -4.038 1.00 67.06 96 ASP A C 1
ATOM 724 O O . ASP A 1 96 ? -6.318 -11.342 -4.535 1.00 67.06 96 ASP A O 1
ATOM 728 N N . GLY A 1 97 ? -4.162 -10.861 -4.136 1.00 51.56 97 GLY A N 1
ATOM 729 C CA . GLY A 1 97 ? -3.595 -12.016 -4.825 1.00 51.56 97 GLY A CA 1
ATOM 730 C C . GLY A 1 97 ? -3.597 -11.903 -6.351 1.00 51.56 97 GLY A C 1
ATOM 731 O O . GLY A 1 97 ? -3.206 -12.856 -7.028 1.00 51.56 97 GLY A O 1
ATOM 732 N N . ARG A 1 98 ? -4.006 -10.763 -6.925 1.00 44.34 98 ARG A N 1
ATOM 733 C CA . ARG A 1 98 ? -3.907 -10.501 -8.366 1.00 44.34 98 ARG A CA 1
ATOM 734 C C . ARG A 1 98 ? -2.674 -9.657 -8.653 1.00 44.34 98 ARG A C 1
ATOM 736 O O . ARG A 1 98 ? -2.756 -8.449 -8.846 1.00 44.34 98 ARG A O 1
ATOM 743 N N . THR A 1 99 ? -1.517 -10.306 -8.727 1.00 47.03 99 THR A N 1
ATOM 744 C CA . THR A 1 99 ? -0.431 -9.730 -9.527 1.00 47.03 99 THR A CA 1
ATOM 745 C C . THR A 1 99 ? -0.873 -9.800 -10.991 1.00 47.03 99 THR A C 1
ATOM 747 O O . THR A 1 99 ? -1.119 -10.887 -11.515 1.00 47.03 99 THR A O 1
ATOM 750 N N . ALA A 1 100 ? -1.098 -8.638 -11.605 1.00 44.34 100 ALA A N 1
ATOM 751 C CA . ALA A 1 100 ? -1.430 -8.496 -13.023 1.00 44.34 100 ALA A CA 1
ATOM 752 C C . ALA A 1 100 ? -0.179 -8.134 -13.828 1.00 44.34 100 ALA A C 1
ATOM 754 O O . ALA A 1 100 ? 0.646 -7.336 -13.310 1.00 44.34 100 ALA A O 1
#

Sequence (100 aa):
MALPTASLQLSTPATELSEHPNGSLEKQATIGPTTVIDPYVLVERRLNQVGVAEIADRLDTLAEVAATFGLTVDHHNHAQELLASFEGGYRFLSTDGRTA

Foldseek 3Di:
DDDPPPPPPPDQPLCCCVVPVLVSLLVVLVVPDQEAENDDDDLVLLADPVSVVVVQVVQQVSQVSNVVSNHGYWYDDDPSQ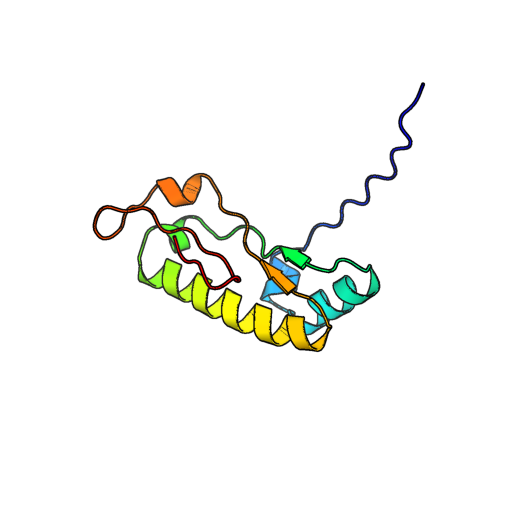VVHADPRHGWDDTPVPDGD

Radius of gyration: 15.35 Å; chains: 1; bounding box: 38×40×38 Å

Secondary structure (DSSP, 8-state):
-------------HHHHHH-HHHHHHHHHHH--SEEEE----HHHHSSHHHHHHHHHHHHHHHHHHHHTT-EEEE---GGGGS--BTTB-----SSS---